Protein AF-A0A525C522-F1 (afdb_monomer_lite)

Structure (mmCIF, N/CA/C/O backbone):
data_AF-A0A525C522-F1
#
_entry.id   AF-A0A525C522-F1
#
loop_
_atom_site.group_PDB
_atom_site.id
_atom_site.type_symbol
_atom_site.label_atom_id
_atom_site.label_alt_id
_atom_site.label_comp_id
_atom_site.label_asym_id
_atom_site.label_entity_id
_atom_site.label_seq_id
_atom_site.pdbx_PDB_ins_code
_atom_site.Cartn_x
_atom_site.Cartn_y
_atom_site.Cartn_z
_atom_site.occupancy
_atom_site.B_iso_or_equiv
_atom_site.auth_seq_id
_atom_site.auth_comp_id
_atom_site.auth_asym_id
_atom_site.auth_atom_id
_atom_site.pdbx_PDB_model_num
ATOM 1 N N . MET A 1 1 ? -17.560 -3.331 6.135 1.00 65.62 1 MET A N 1
ATOM 2 C CA . MET A 1 1 ? -16.972 -4.300 5.183 1.00 65.62 1 MET A CA 1
ATOM 3 C C . MET A 1 1 ? -15.562 -4.630 5.648 1.00 65.62 1 MET A C 1
ATOM 5 O O . MET A 1 1 ? -14.835 -3.702 5.971 1.00 65.62 1 MET A O 1
ATOM 9 N N . ILE A 1 2 ? -15.192 -5.910 5.743 1.00 69.06 2 ILE A N 1
ATOM 10 C CA . ILE A 1 2 ? -13.819 -6.325 6.075 1.00 69.06 2 ILE A CA 1
ATOM 11 C C . ILE A 1 2 ? -13.166 -6.797 4.777 1.00 69.06 2 ILE A C 1
ATOM 13 O O . ILE A 1 2 ? -13.637 -7.759 4.177 1.00 69.06 2 ILE A O 1
ATOM 17 N N . ILE A 1 3 ? -12.113 -6.109 4.334 1.00 73.44 3 ILE A N 1
ATOM 18 C CA . ILE A 1 3 ? -11.347 -6.478 3.138 1.00 73.44 3 ILE A CA 1
ATOM 19 C C . ILE A 1 3 ? -10.104 -7.241 3.597 1.00 73.44 3 ILE A C 1
ATOM 21 O O . ILE A 1 3 ? -9.251 -6.685 4.289 1.00 73.44 3 ILE A O 1
ATOM 25 N N . VAL A 1 4 ? -9.993 -8.512 3.209 1.00 75.88 4 VAL A N 1
ATOM 26 C CA . VAL A 1 4 ? -8.797 -9.327 3.459 1.00 75.88 4 VAL A CA 1
ATOM 27 C C . VAL A 1 4 ? -7.949 -9.342 2.190 1.00 75.88 4 VAL A C 1
ATOM 29 O O . VAL A 1 4 ? -8.240 -10.067 1.248 1.00 75.88 4 VAL A O 1
ATOM 32 N N . THR A 1 5 ? -6.891 -8.537 2.169 1.00 75.62 5 THR A N 1
ATOM 33 C CA . THR A 1 5 ? -5.907 -8.487 1.074 1.00 75.62 5 THR A CA 1
ATOM 34 C C . THR A 1 5 ? -4.725 -9.398 1.401 1.00 75.62 5 THR A C 1
ATOM 36 O O . THR A 1 5 ? -4.216 -9.379 2.525 1.00 75.62 5 THR A O 1
ATOM 39 N N . ARG A 1 6 ? -4.267 -10.202 0.436 1.00 76.44 6 ARG A N 1
ATOM 40 C CA . ARG A 1 6 ? -3.026 -10.990 0.569 1.00 76.44 6 ARG A CA 1
ATOM 41 C C . ARG A 1 6 ? -1.856 -10.319 -0.145 1.00 76.44 6 ARG A C 1
ATOM 43 O O . ARG A 1 6 ? -0.773 -10.283 0.429 1.00 76.44 6 ARG A O 1
ATOM 50 N N . LYS A 1 7 ? -2.108 -9.694 -1.299 1.00 82.38 7 LYS A N 1
ATOM 51 C CA . LYS A 1 7 ? -1.106 -9.010 -2.126 1.00 82.38 7 LYS A CA 1
ATOM 52 C C . LYS A 1 7 ? -1.342 -7.503 -2.167 1.00 82.38 7 LYS A C 1
ATOM 54 O O . LYS A 1 7 ? -2.465 -7.036 -1.969 1.00 82.38 7 LYS A O 1
ATOM 59 N N . CYS A 1 8 ? -0.291 -6.736 -2.458 1.00 85.06 8 CYS A N 1
ATOM 60 C CA . CYS A 1 8 ? -0.413 -5.286 -2.629 1.00 85.06 8 CYS A CA 1
ATOM 61 C C . CYS A 1 8 ? -1.375 -4.907 -3.765 1.00 85.06 8 CYS A C 1
ATOM 63 O O . CYS A 1 8 ? -2.047 -3.893 -3.646 1.00 85.06 8 CYS A O 1
ATOM 65 N N . ASP A 1 9 ? -1.490 -5.721 -4.811 1.00 82.38 9 ASP A N 1
ATOM 66 C CA . ASP A 1 9 ? -2.383 -5.506 -5.960 1.00 82.38 9 ASP A CA 1
ATOM 67 C C . ASP A 1 9 ? -3.863 -5.455 -5.554 1.00 82.38 9 ASP A C 1
ATOM 69 O O . ASP A 1 9 ? -4.622 -4.654 -6.088 1.00 82.38 9 ASP A O 1
ATOM 73 N N . ASP A 1 10 ? -4.241 -6.233 -4.538 1.00 83.88 10 ASP A N 1
ATOM 74 C CA . ASP A 1 10 ? -5.611 -6.295 -4.013 1.00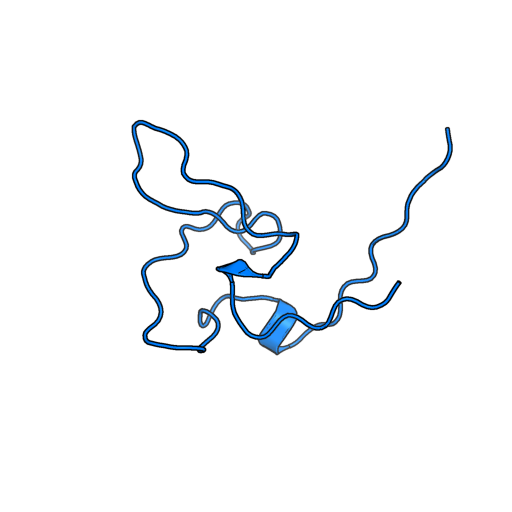 83.88 10 ASP A CA 1
ATOM 75 C C . ASP A 1 10 ? -5.844 -5.310 -2.853 1.00 83.88 10 ASP A C 1
ATOM 77 O O . ASP A 1 10 ? -6.907 -5.291 -2.227 1.00 83.88 10 ASP A O 1
ATOM 81 N N . CYS A 1 11 ? -4.818 -4.549 -2.464 1.00 87.75 11 CYS A N 1
ATOM 82 C CA . CYS A 1 11 ? -4.878 -3.677 -1.300 1.00 87.75 11 CYS A CA 1
ATOM 83 C C . CYS A 1 11 ? -5.529 -2.334 -1.669 1.00 87.75 11 CYS A C 1
ATOM 85 O O . CYS A 1 11 ? -5.018 -1.645 -2.552 1.00 87.75 11 CYS A O 1
ATOM 87 N N . PRO A 1 12 ? -6.563 -1.871 -0.938 1.00 88.81 12 PRO A N 1
ATOM 88 C CA . PRO A 1 12 ? -7.233 -0.597 -1.230 1.00 88.81 12 PRO A CA 1
ATOM 89 C C . PRO A 1 12 ? -6.330 0.632 -1.030 1.00 88.81 12 PRO A C 1
ATOM 91 O O . PRO A 1 12 ? -6.680 1.738 -1.425 1.00 88.81 12 PRO A O 1
ATOM 94 N N . PHE A 1 13 ? -5.165 0.451 -0.404 1.00 90.62 13 PHE A N 1
ATOM 95 C CA . PHE A 1 13 ? -4.174 1.504 -0.185 1.00 90.62 13 PHE A CA 1
ATOM 96 C C . PHE A 1 13 ? -3.026 1.479 -1.204 1.00 90.62 13 PHE A C 1
ATOM 98 O O . PHE A 1 13 ? -2.085 2.269 -1.083 1.00 90.62 13 PHE A O 1
ATOM 105 N N . CYS A 1 14 ? -3.061 0.560 -2.170 1.00 89.88 14 CYS A N 1
ATOM 106 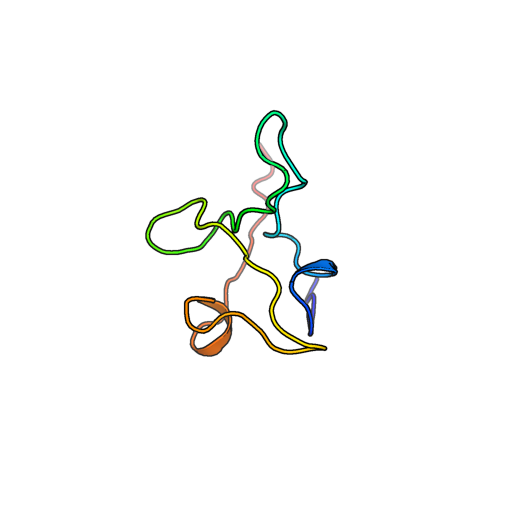C CA . CYS A 1 14 ? -2.117 0.525 -3.277 1.00 89.88 14 CYS A CA 1
ATOM 107 C C . CYS A 1 14 ? -2.538 1.558 -4.320 1.00 89.88 14 CYS A C 1
ATOM 109 O O . CYS A 1 14 ? -3.623 1.478 -4.891 1.00 89.88 14 CYS A O 1
ATOM 111 N N . GLN A 1 15 ? -1.693 2.560 -4.535 1.00 89.44 15 GLN A N 1
ATOM 112 C CA . GLN A 1 15 ? -1.932 3.576 -5.547 1.00 89.44 15 GLN A CA 1
ATOM 113 C C . GLN A 1 15 ? -1.496 3.055 -6.922 1.00 89.44 15 GLN A C 1
ATOM 115 O O . GLN A 1 15 ? -0.482 2.347 -7.009 1.00 89.44 15 GLN A O 1
ATOM 120 N N . PRO A 1 16 ? -2.231 3.415 -7.991 1.00 82.00 16 PRO A N 1
ATOM 121 C CA . PRO A 1 16 ? -1.854 3.060 -9.351 1.00 82.00 16 PRO A CA 1
ATOM 122 C C . PRO A 1 16 ? -0.490 3.656 -9.718 1.00 82.00 16 PRO A C 1
ATOM 124 O O . PRO A 1 16 ? 0.008 4.578 -9.069 1.00 82.00 16 PRO A O 1
ATOM 127 N N . VAL A 1 17 ? 0.108 3.109 -10.774 1.00 83.56 17 VAL A N 1
ATOM 128 C CA . VAL A 1 17 ? 1.350 3.624 -11.357 1.00 83.56 17 VAL A CA 1
ATOM 129 C C . VAL A 1 17 ? 1.121 5.060 -11.844 1.00 83.56 17 VAL A C 1
ATOM 131 O O . VAL A 1 17 ? 0.163 5.316 -12.573 1.00 83.56 17 VAL A O 1
ATOM 134 N N . CYS A 1 18 ? 1.986 5.992 -11.437 1.00 66.06 18 CYS A N 1
ATOM 135 C CA . CYS A 1 18 ? 1.902 7.408 -11.799 1.00 66.06 18 CYS A CA 1
ATOM 136 C C . CYS A 1 18 ? 3.097 7.807 -12.684 1.00 66.06 18 CYS A C 1
ATOM 138 O O . CYS A 1 18 ? 4.190 8.004 -12.152 1.00 66.06 18 CYS A O 1
ATOM 140 N N . PRO A 1 19 ? 2.908 8.002 -14.004 1.00 75.00 19 PRO A N 1
ATOM 141 C CA . PRO A 1 19 ? 3.963 8.485 -14.895 1.00 75.00 19 PRO A CA 1
ATOM 142 C C . PRO A 1 19 ? 4.571 9.818 -14.409 1.00 75.00 19 PRO A C 1
ATOM 144 O O . PRO A 1 19 ? 3.827 10.660 -13.895 1.00 75.00 19 PRO A O 1
ATOM 147 N N . PRO A 1 20 ? 5.891 10.054 -14.569 1.00 74.19 20 PRO A N 1
ATOM 148 C CA . PRO A 1 20 ? 6.876 9.254 -15.314 1.00 74.19 20 PRO A CA 1
ATOM 149 C C . PRO A 1 20 ? 7.426 8.039 -14.551 1.00 74.19 20 PRO A C 1
ATOM 151 O O . PRO A 1 20 ? 8.272 7.324 -15.074 1.00 74.19 20 PRO A O 1
ATOM 154 N N . GLU A 1 21 ? 6.992 7.811 -13.313 1.00 70.06 21 GLU A N 1
ATOM 155 C CA . GLU A 1 21 ? 7.473 6.689 -12.519 1.00 70.06 21 GLU A CA 1
ATOM 156 C C . GLU A 1 21 ? 6.630 5.436 -12.783 1.00 70.06 21 GLU A C 1
ATOM 158 O O . GLU A 1 21 ? 5.424 5.410 -12.548 1.00 70.06 21 GLU A O 1
ATOM 163 N N . GLU A 1 22 ? 7.276 4.352 -13.206 1.00 81.31 22 GLU A N 1
ATOM 164 C CA . GLU A 1 22 ? 6.633 3.049 -13.437 1.00 81.31 22 GLU A CA 1
ATOM 165 C C . GLU A 1 22 ? 6.432 2.245 -12.135 1.00 81.31 22 GLU A C 1
ATOM 167 O O . GLU A 1 22 ? 6.358 1.019 -12.143 1.00 81.31 22 GLU A O 1
ATOM 172 N N . VAL A 1 23 ? 6.354 2.923 -10.983 1.00 86.44 23 VAL A N 1
ATOM 173 C CA . VAL A 1 23 ? 6.267 2.277 -9.669 1.00 86.44 23 VAL A CA 1
ATOM 174 C C . VAL A 1 23 ? 4.945 2.575 -8.975 1.00 86.44 23 VAL 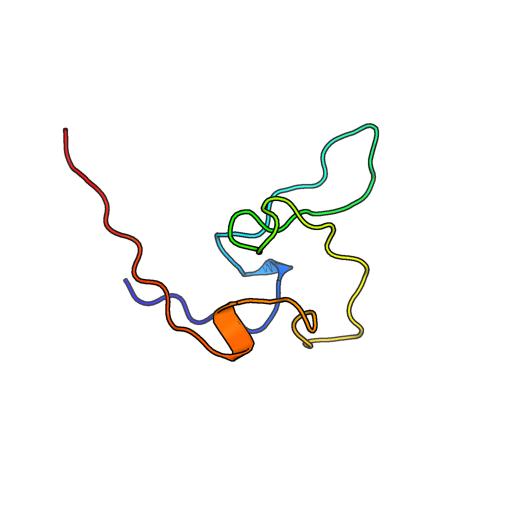A C 1
ATOM 176 O O . VAL A 1 23 ? 4.451 3.703 -8.943 1.00 86.44 23 VAL A O 1
ATOM 179 N N . ARG A 1 24 ? 4.376 1.537 -8.364 1.00 87.81 24 ARG A N 1
ATOM 180 C CA . ARG A 1 24 ? 3.207 1.656 -7.487 1.00 87.81 24 ARG A CA 1
ATOM 181 C C . ARG A 1 24 ? 3.627 2.204 -6.133 1.00 87.81 24 ARG A C 1
ATOM 183 O O . ARG A 1 24 ? 4.760 2.008 -5.694 1.00 87.81 24 ARG A O 1
ATOM 190 N N . ARG A 1 25 ? 2.717 2.883 -5.438 1.00 90.62 25 ARG A N 1
ATOM 191 C CA . ARG A 1 25 ? 3.020 3.544 -4.158 1.00 90.62 25 ARG A CA 1
ATOM 192 C C . ARG A 1 25 ? 2.002 3.169 -3.088 1.00 90.62 25 ARG A C 1
ATOM 194 O O . ARG A 1 25 ? 0.824 2.994 -3.369 1.00 90.62 25 ARG A O 1
ATOM 201 N N . CYS A 1 26 ? 2.450 3.041 -1.842 1.00 91.69 26 CYS A N 1
ATOM 202 C CA . CYS A 1 26 ? 1.572 2.736 -0.709 1.00 91.69 26 CYS A CA 1
ATOM 203 C C . CYS A 1 26 ? 1.054 4.024 -0.049 1.00 91.69 26 CYS A C 1
ATOM 205 O O . CYS A 1 26 ? 1.848 4.834 0.428 1.00 91.69 26 CYS A O 1
ATOM 207 N N . ALA A 1 27 ? -0.266 4.208 0.034 1.00 91.94 27 ALA A N 1
ATOM 208 C CA . ALA A 1 27 ? -0.869 5.421 0.598 1.00 91.94 27 ALA A CA 1
ATOM 209 C C . ALA A 1 27 ? -0.697 5.554 2.125 1.00 91.94 27 ALA A C 1
ATOM 211 O O . ALA A 1 27 ? -0.711 6.665 2.646 1.00 91.94 27 ALA A O 1
ATOM 212 N N . ILE A 1 28 ? -0.515 4.434 2.829 1.00 92.44 28 ILE A N 1
ATOM 213 C CA . ILE A 1 28 ? -0.489 4.358 4.303 1.00 92.44 28 ILE A CA 1
ATOM 214 C C . ILE A 1 28 ? 0.887 3.996 4.878 1.00 92.44 28 ILE A C 1
ATOM 216 O O . ILE A 1 28 ? 1.011 3.764 6.075 1.00 92.44 28 ILE A O 1
ATOM 220 N N . SER A 1 29 ? 1.924 3.875 4.043 1.00 92.31 29 SER A N 1
ATOM 221 C CA . SER A 1 29 ? 3.279 3.599 4.529 1.00 92.31 29 SER A CA 1
ATOM 222 C C . SER A 1 29 ? 3.810 4.737 5.406 1.00 92.31 29 SER A C 1
ATOM 224 O O . SER A 1 29 ? 3.319 5.860 5.342 1.00 92.31 29 SER A O 1
ATOM 226 N N . ASN A 1 30 ? 4.873 4.475 6.170 1.00 89.81 30 ASN A N 1
ATOM 227 C CA . ASN A 1 30 ? 5.618 5.515 6.877 1.00 89.81 30 ASN A CA 1
ATOM 228 C C . ASN A 1 30 ? 7.105 5.490 6.452 1.00 89.81 30 ASN A C 1
ATOM 230 O O . ASN A 1 30 ? 7.793 4.510 6.753 1.00 89.81 30 ASN A O 1
ATOM 234 N N . PRO A 1 31 ? 7.621 6.504 5.726 1.00 90.38 31 PRO A N 1
ATOM 235 C CA . PRO A 1 31 ? 6.917 7.684 5.208 1.00 90.38 31 PRO A CA 1
ATOM 236 C C . PRO A 1 31 ? 5.817 7.339 4.180 1.00 90.38 31 PRO A C 1
ATOM 238 O O . PRO A 1 31 ? 5.895 6.282 3.541 1.00 90.38 31 PRO A O 1
ATOM 241 N N . PRO A 1 32 ? 4.795 8.201 4.010 1.00 87.75 32 PRO A N 1
ATOM 242 C CA . PRO A 1 32 ? 3.698 7.977 3.066 1.00 87.75 32 PRO A CA 1
ATOM 243 C C . PRO A 1 32 ? 4.183 7.964 1.614 1.00 87.75 32 PRO A C 1
ATOM 245 O O . PRO A 1 32 ? 5.189 8.586 1.274 1.00 87.75 32 PRO A O 1
ATOM 248 N N . ARG A 1 33 ? 3.447 7.255 0.747 1.00 88.69 33 ARG A N 1
ATOM 249 C CA . ARG A 1 33 ? 3.759 7.068 -0.682 1.00 88.69 33 ARG A CA 1
ATOM 250 C C . ARG A 1 33 ? 5.099 6.374 -0.939 1.00 88.69 33 ARG A C 1
ATOM 252 O O . ARG A 1 33 ? 5.744 6.666 -1.950 1.00 88.69 33 ARG A O 1
ATOM 259 N N . ARG A 1 34 ? 5.523 5.445 -0.067 1.00 91.19 34 ARG A N 1
ATOM 260 C CA . ARG A 1 34 ? 6.713 4.624 -0.348 1.00 91.19 34 ARG A CA 1
ATOM 261 C C . ARG A 1 34 ? 6.505 3.821 -1.635 1.00 91.19 34 ARG A C 1
ATOM 263 O O . ARG A 1 34 ? 5.413 3.267 -1.810 1.00 91.19 34 ARG A O 1
ATOM 270 N N . PRO A 1 35 ? 7.535 3.722 -2.490 1.00 89.56 35 PRO A N 1
ATOM 271 C CA . PRO A 1 35 ? 7.491 2.873 -3.668 1.00 89.56 35 PRO A CA 1
ATOM 272 C C . PRO A 1 35 ? 7.378 1.401 -3.261 1.00 89.56 35 PRO A C 1
ATOM 274 O O . PRO A 1 35 ? 8.040 0.933 -2.332 1.00 89.56 35 PRO A O 1
ATOM 277 N N . ILE A 1 36 ? 6.509 0.683 -3.960 1.00 87.88 36 ILE A N 1
ATOM 278 C CA . ILE A 1 36 ? 6.353 -0.764 -3.887 1.00 87.88 36 ILE A CA 1
ATOM 279 C C . ILE A 1 36 ? 7.182 -1.323 -5.044 1.00 87.88 36 ILE A C 1
ATOM 281 O O . ILE A 1 36 ? 6.687 -1.463 -6.160 1.00 87.88 36 ILE A O 1
ATOM 285 N N . HIS A 1 37 ? 8.464 -1.572 -4.784 1.00 81.00 37 HIS A N 1
ATOM 286 C CA . HIS A 1 37 ? 9.288 -2.371 -5.689 1.00 81.00 37 HIS A CA 1
ATOM 287 C C . HIS A 1 37 ? 8.778 -3.813 -5.656 1.00 81.00 37 HIS A C 1
ATOM 289 O O . HIS A 1 37 ? 8.282 -4.240 -4.609 1.00 81.00 37 HIS A O 1
ATOM 295 N N . GLU A 1 38 ? 8.839 -4.512 -6.791 1.00 67.50 38 GLU A N 1
ATOM 296 C CA . GLU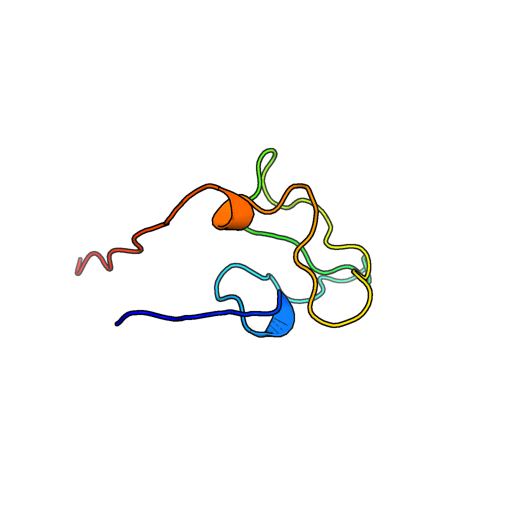 A 1 38 ? 8.311 -5.871 -6.934 1.00 67.50 38 GLU A CA 1
ATOM 297 C C . GLU A 1 38 ? 8.709 -6.736 -5.736 1.00 67.50 38 GLU A C 1
ATOM 299 O O . GLU A 1 38 ? 9.886 -6.904 -5.419 1.00 67.50 38 GLU A O 1
ATOM 304 N N . VAL A 1 39 ? 7.697 -7.218 -5.020 1.00 63.62 39 VAL A N 1
ATOM 305 C CA . VAL A 1 39 ? 7.870 -8.220 -3.976 1.00 63.62 39 VAL A CA 1
ATOM 306 C C . VAL A 1 39 ? 7.556 -9.537 -4.659 1.00 63.62 39 VAL A C 1
ATOM 308 O O . VAL A 1 39 ? 6.498 -9.655 -5.276 1.00 63.62 39 VAL A O 1
ATOM 311 N N . GLU A 1 40 ? 8.482 -10.489 -4.630 1.00 60.53 40 GLU A N 1
ATOM 312 C CA . GLU A 1 40 ? 8.284 -11.762 -5.318 1.00 60.53 40 GLU A CA 1
ATOM 313 C C . GLU A 1 40 ? 7.025 -12.476 -4.790 1.00 60.53 40 GLU A C 1
ATOM 315 O O . GLU A 1 40 ? 6.837 -12.665 -3.585 1.00 60.53 40 GLU A O 1
ATOM 320 N N . GLY A 1 41 ? 6.139 -12.866 -5.710 1.00 66.12 41 GLY A N 1
ATOM 321 C CA . GLY A 1 41 ? 4.936 -13.638 -5.404 1.00 66.12 41 GLY A CA 1
ATOM 322 C C . GLY A 1 41 ? 3.880 -12.885 -4.585 1.00 66.12 41 GLY A C 1
ATOM 323 O O . GLY A 1 41 ? 3.424 -11.804 -4.952 1.00 66.12 41 GLY A O 1
ATOM 324 N N . ASP A 1 42 ? 3.433 -13.514 -3.497 1.00 66.75 42 ASP A N 1
ATOM 325 C CA . ASP A 1 42 ? 2.308 -13.051 -2.670 1.00 66.75 42 ASP A CA 1
ATOM 326 C C . ASP A 1 42 ? 2.774 -12.280 -1.426 1.00 66.75 42 ASP A C 1
ATOM 328 O O . ASP A 1 42 ? 1.985 -11.991 -0.521 1.00 66.75 42 ASP A O 1
ATOM 332 N N . GLU A 1 43 ? 4.068 -11.969 -1.340 1.00 74.12 43 GLU A N 1
ATOM 333 C CA . GLU A 1 43 ? 4.640 -11.356 -0.155 1.00 74.12 43 GLU A CA 1
ATOM 334 C C . GLU A 1 43 ? 4.345 -9.855 -0.066 1.00 74.12 43 GLU A C 1
ATOM 336 O O . GLU A 1 43 ? 4.389 -9.090 -1.027 1.00 74.12 43 GLU A O 1
ATOM 341 N N . ARG A 1 44 ? 4.059 -9.396 1.155 1.00 83.19 44 ARG A N 1
ATOM 342 C CA . ARG A 1 44 ? 3.934 -7.964 1.452 1.00 83.19 44 ARG A CA 1
ATOM 343 C C . ARG A 1 44 ? 5.322 -7.347 1.659 1.00 83.19 44 ARG A C 1
ATOM 345 O O . ARG A 1 44 ? 6.138 -7.978 2.339 1.00 83.19 44 ARG A O 1
ATOM 352 N N . PRO A 1 45 ? 5.561 -6.090 1.229 1.00 87.00 45 PRO A N 1
ATOM 353 C CA . PRO A 1 45 ? 6.818 -5.397 1.495 1.00 87.00 45 PRO A CA 1
ATOM 354 C C . PRO A 1 45 ? 7.152 -5.370 2.988 1.00 87.00 45 PRO A C 1
ATOM 356 O O . PRO A 1 45 ? 6.258 -5.253 3.831 1.00 87.00 45 PRO A O 1
ATOM 359 N N . SER A 1 46 ? 8.441 -5.383 3.334 1.00 87.25 46 SER A N 1
ATOM 360 C CA . SER A 1 46 ? 8.901 -5.331 4.732 1.00 87.25 46 SER A CA 1
ATOM 361 C C . SER A 1 46 ? 8.396 -4.106 5.498 1.00 87.25 46 SER A C 1
ATOM 363 O O . SER A 1 46 ? 8.148 -4.191 6.699 1.00 87.25 46 SER A O 1
ATOM 365 N N . PHE A 1 47 ? 8.184 -2.997 4.789 1.00 89.38 47 PHE A N 1
ATOM 366 C CA . PHE A 1 47 ? 7.661 -1.746 5.334 1.00 89.38 47 PHE A CA 1
ATOM 367 C C . PHE A 1 47 ? 6.126 -1.680 5.396 1.00 89.38 47 PHE A C 1
ATOM 369 O O . PHE A 1 47 ? 5.590 -0.660 5.820 1.00 89.38 47 PHE A O 1
ATOM 376 N N . CYS A 1 48 ? 5.406 -2.706 4.930 1.00 89.88 48 CYS A N 1
ATOM 377 C CA . CYS A 1 48 ? 3.946 -2.700 4.899 1.00 89.88 48 CYS A CA 1
ATOM 378 C C . CYS A 1 48 ? 3.378 -2.613 6.331 1.00 89.88 48 CYS A C 1
ATOM 380 O O . CYS A 1 48 ? 3.575 -3.554 7.104 1.00 89.88 48 CYS A O 1
ATOM 382 N N . PRO A 1 49 ? 2.625 -1.552 6.688 1.00 90.00 49 PRO A N 1
ATOM 383 C CA . PRO A 1 49 ? 2.064 -1.399 8.036 1.00 90.00 49 PRO A CA 1
ATOM 384 C C . PRO A 1 49 ? 1.131 -2.556 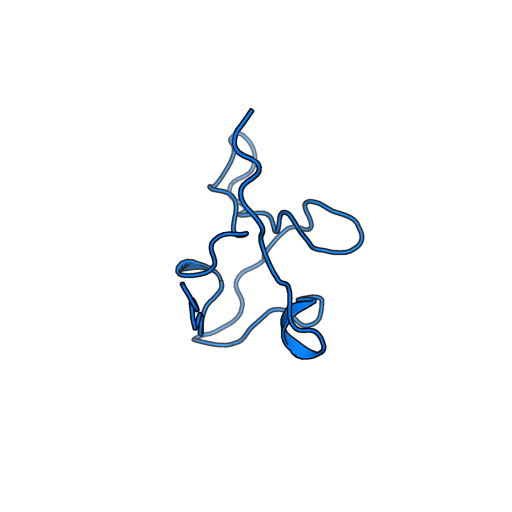8.418 1.00 90.00 49 PRO A C 1
ATOM 386 O O . PRO A 1 49 ? 1.160 -3.060 9.538 1.00 90.00 49 PRO A O 1
ATOM 389 N N . LEU A 1 50 ? 0.386 -3.077 7.437 1.00 87.88 50 LEU A N 1
ATOM 390 C CA . LEU A 1 50 ? -0.559 -4.183 7.614 1.00 87.88 50 LEU A CA 1
ATOM 391 C C . LEU A 1 50 ? 0.105 -5.537 7.931 1.00 87.88 50 LEU A C 1
ATOM 393 O O . LEU A 1 50 ? -0.594 -6.528 8.136 1.00 87.88 50 LEU A O 1
ATOM 397 N N . ARG A 1 51 ? 1.447 -5.627 7.954 1.00 86.25 51 ARG A N 1
ATOM 398 C CA . ARG A 1 51 ? 2.159 -6.787 8.524 1.00 86.25 51 ARG A CA 1
ATOM 399 C C . ARG A 1 51 ? 2.077 -6.836 10.052 1.00 86.25 51 ARG A C 1
ATOM 401 O O . ARG A 1 51 ? 2.280 -7.904 10.616 1.00 86.25 51 ARG A O 1
ATOM 408 N N . ARG A 1 52 ? 1.848 -5.698 10.713 1.00 86.19 52 ARG A N 1
ATOM 409 C CA . ARG A 1 52 ? 1.889 -5.567 12.180 1.00 86.19 52 ARG A CA 1
ATOM 410 C C . ARG A 1 52 ? 0.622 -4.950 12.761 1.00 86.19 52 ARG A C 1
ATOM 412 O O . ARG A 1 52 ? 0.329 -5.167 13.929 1.00 86.19 52 ARG A O 1
ATOM 419 N N . GLU A 1 53 ? -0.116 -4.201 11.952 1.00 85.94 53 GLU A N 1
ATOM 420 C CA . GLU A 1 53 ? -1.238 -3.382 12.399 1.00 85.94 53 GLU A CA 1
ATOM 421 C C . GLU A 1 53 ? -2.515 -3.714 11.621 1.00 85.94 53 GLU A C 1
ATOM 423 O O . GLU A 1 53 ? -2.477 -4.167 10.475 1.00 85.94 53 GLU A O 1
ATOM 428 N N . GLN A 1 54 ? -3.665 -3.457 12.243 1.00 84.25 54 GLN A N 1
ATOM 429 C CA . GLN A 1 54 ? -4.966 -3.452 11.576 1.00 84.25 54 GLN A CA 1
ATOM 430 C C . GLN A 1 54 ? -5.430 -2.007 11.405 1.00 84.25 54 GLN A C 1
ATOM 432 O O . GLN A 1 54 ? -5.360 -1.217 12.343 1.00 84.25 54 GLN A O 1
ATOM 437 N N . ILE A 1 55 ? -5.931 -1.668 10.217 1.00 82.38 55 ILE A N 1
ATOM 438 C CA . ILE A 1 55 ? -6.428 -0.325 9.904 1.00 82.38 55 ILE A CA 1
ATOM 439 C C . ILE A 1 55 ? -7.934 -0.392 9.690 1.00 82.38 55 ILE A C 1
ATOM 441 O O . ILE A 1 55 ? -8.426 -1.196 8.900 1.00 82.38 55 ILE A O 1
ATOM 445 N N . ILE A 1 56 ? -8.659 0.483 10.384 1.00 82.94 56 ILE A N 1
ATOM 446 C CA . ILE A 1 56 ? -10.108 0.633 10.257 1.00 82.94 56 ILE A CA 1
ATOM 447 C C . ILE A 1 56 ? -10.377 1.891 9.432 1.00 82.94 56 ILE A C 1
ATOM 449 O O . ILE A 1 56 ? -10.154 3.003 9.907 1.00 82.94 56 ILE A O 1
ATOM 453 N N . VAL A 1 57 ? -10.872 1.719 8.206 1.00 79.69 57 VAL A N 1
ATOM 454 C CA . VAL A 1 57 ? -11.336 2.833 7.366 1.00 79.69 57 VAL A CA 1
ATOM 455 C C . VAL A 1 57 ? -12.789 3.128 7.722 1.00 79.69 57 VAL A C 1
ATOM 457 O O . VAL A 1 57 ? -13.630 2.229 7.696 1.00 79.69 57 VAL A O 1
ATOM 460 N N . ARG A 1 58 ? -13.079 4.378 8.088 1.00 81.69 58 ARG A N 1
ATOM 461 C CA . ARG A 1 58 ? -14.433 4.864 8.374 1.00 81.69 58 ARG A CA 1
ATOM 462 C C . ARG A 1 58 ? -14.837 5.834 7.271 1.00 81.69 58 ARG A C 1
ATOM 464 O O . ARG A 1 58 ? -14.089 6.765 6.989 1.00 81.69 58 ARG A O 1
ATOM 471 N N . GLU A 1 59 ? -15.997 5.617 6.666 1.00 78.31 59 GLU A N 1
ATOM 472 C CA . GLU A 1 59 ? -16.622 6.627 5.813 1.00 78.31 59 GLU A CA 1
ATOM 473 C C . GLU A 1 59 ? -17.297 7.667 6.706 1.00 78.31 59 GLU A C 1
ATOM 475 O O . GLU A 1 59 ? -18.054 7.319 7.614 1.00 78.31 59 GLU A O 1
ATOM 480 N N . PHE A 1 60 ? -17.011 8.941 6.460 1.00 78.88 60 PHE A N 1
ATOM 481 C CA . PHE A 1 60 ? -17.754 10.040 7.061 1.00 78.88 60 PHE A CA 1
ATOM 482 C C . PHE A 1 60 ? -18.804 10.482 6.043 1.00 78.88 60 PHE A C 1
ATOM 484 O O . PHE A 1 60 ? -18.448 10.954 4.966 1.00 78.88 60 PHE A O 1
ATOM 491 N N . GLN A 1 61 ? -20.087 10.293 6.361 1.00 73.31 61 GLN A N 1
ATOM 492 C CA . GLN A 1 61 ? -21.168 10.946 5.621 1.00 73.31 61 GLN A CA 1
ATOM 493 C C . GLN A 1 61 ? -21.190 12.414 6.053 1.00 73.31 61 GLN A C 1
ATOM 495 O O . GLN A 1 61 ? -21.464 12.706 7.218 1.00 73.31 61 GLN A O 1
ATOM 500 N N . GLY A 1 62 ? -20.808 13.300 5.135 1.00 59.47 62 GLY A N 1
ATOM 501 C CA . GLY A 1 62 ? -20.950 14.751 5.251 1.00 59.47 62 GLY A CA 1
ATOM 502 C C . GLY A 1 62 ? -22.054 15.260 4.342 1.00 59.47 62 GLY A C 1
ATOM 503 O O . GLY A 1 62 ? -22.374 14.544 3.364 1.00 59.47 62 GLY A O 1
#

Radius of gyration: 12.42 Å; chains: 1; bounding box: 30×28×28 Å

Secondary structure (DSSP, 8-state):
-----SSGGG-TTEEPP-TT---EEETTSSSTTEEE---STTPPPTT-GGGT----------

Foldseek 3Di:
DDDDAQALVSD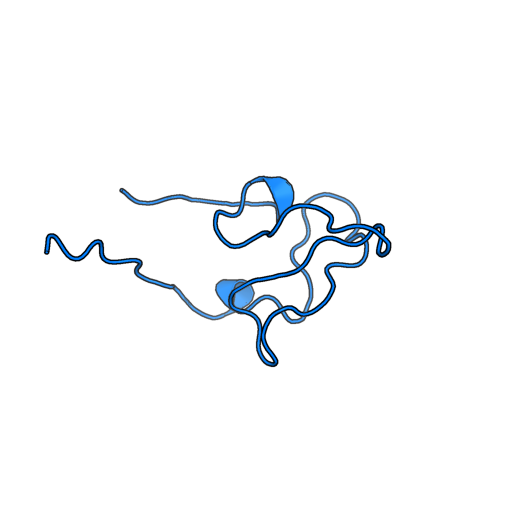PQWAQQDPPGNFIFGCPFVVGRDTDDDDPDRDDDPRDPVVPDDDDDDDDDD

Sequence (62 aa):
MIIVTRKCDDCPFCQPVCPPEEVRRCAISNPPRRPIHEVEGDERPSFCPLRREQIIVREFQG

pLDDT: mean 81.62, std 8.82, range [59.47, 92.44]